Protein AF-A0A7G9YZY0-F1 (afdb_monomer_lite)

Structure (mmCIF, N/CA/C/O backbone):
data_AF-A0A7G9YZY0-F1
#
_entry.id   AF-A0A7G9YZY0-F1
#
loop_
_atom_site.group_PDB
_atom_site.id
_atom_site.type_symbol
_atom_site.label_atom_id
_atom_site.label_alt_id
_atom_site.label_comp_id
_atom_site.label_asym_id
_atom_site.label_entity_id
_atom_site.label_seq_id
_atom_site.pdbx_PDB_ins_code
_atom_site.Cartn_x
_atom_site.Cartn_y
_atom_site.Cartn_z
_atom_site.occupancy
_atom_site.B_iso_or_equiv
_atom_site.auth_seq_id
_atom_site.auth_comp_id
_atom_site.auth_asym_id
_atom_site.auth_atom_id
_atom_site.pdbx_PDB_model_num
ATOM 1 N N . MET A 1 1 ? -14.625 -8.580 9.838 1.00 47.09 1 MET A N 1
ATOM 2 C CA . MET A 1 1 ? -14.999 -7.191 9.478 1.00 47.09 1 MET A CA 1
ATOM 3 C C . MET A 1 1 ? -14.993 -6.237 10.672 1.00 47.09 1 MET A C 1
ATOM 5 O O . MET A 1 1 ? -14.121 -5.385 10.699 1.00 47.09 1 MET A O 1
ATOM 9 N N . LYS A 1 2 ? -15.874 -6.351 11.686 1.00 47.31 2 LYS A N 1
ATOM 10 C CA . LYS A 1 2 ? -15.884 -5.381 12.814 1.00 47.31 2 LYS A CA 1
ATOM 11 C C . LYS A 1 2 ? -14.621 -5.394 13.699 1.00 47.31 2 LYS A C 1
ATOM 13 O O . LYS A 1 2 ? -14.291 -4.362 14.267 1.00 47.31 2 LYS A O 1
ATOM 18 N N . SER A 1 3 ? -13.917 -6.523 13.807 1.00 55.62 3 SER A N 1
ATOM 19 C CA . SER A 1 3 ? -12.746 -6.688 14.686 1.00 55.62 3 SER A CA 1
ATOM 20 C C . SER A 1 3 ? -11.479 -5.983 14.181 1.00 55.62 3 SER A C 1
ATOM 22 O O . SER A 1 3 ? -10.835 -5.284 14.953 1.00 55.62 3 SER A O 1
ATOM 24 N N . GLU A 1 4 ? -11.154 -6.087 12.891 1.00 53.03 4 GLU A N 1
ATOM 25 C CA . GLU A 1 4 ? -9.936 -5.477 12.319 1.00 53.03 4 GLU A CA 1
ATOM 26 C C . GLU A 1 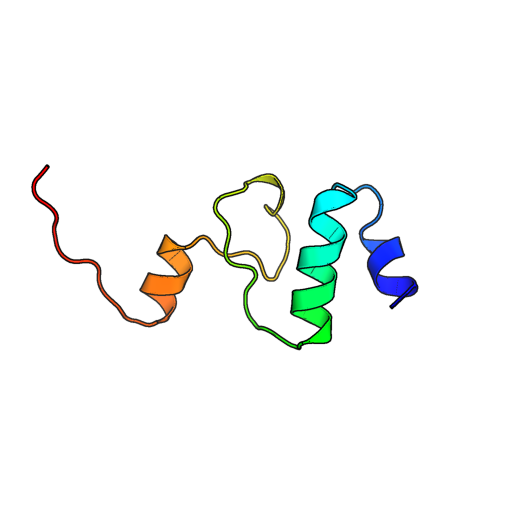4 ? -10.030 -3.951 12.216 1.00 53.03 4 GLU A C 1
ATOM 28 O O . GLU A 1 4 ? -9.064 -3.236 12.474 1.00 53.03 4 GLU A O 1
ATOM 33 N N . ILE A 1 5 ? -11.223 -3.440 11.896 1.00 56.31 5 ILE A N 1
ATOM 34 C CA . ILE A 1 5 ? -11.515 -2.000 11.890 1.00 56.31 5 ILE A CA 1
ATOM 35 C C . ILE A 1 5 ? -11.324 -1.412 13.298 1.00 56.31 5 ILE A C 1
ATOM 37 O O . ILE A 1 5 ? -10.878 -0.276 13.440 1.00 56.31 5 ILE A O 1
ATOM 41 N N . MET A 1 6 ? -11.632 -2.186 14.345 1.00 53.62 6 MET A N 1
ATOM 42 C CA . MET A 1 6 ? -11.444 -1.773 15.736 1.00 53.62 6 MET A CA 1
ATOM 43 C C . MET A 1 6 ? -9.981 -1.826 16.195 1.00 53.62 6 MET A C 1
ATOM 45 O O . MET A 1 6 ? -9.573 -0.933 16.931 1.00 53.62 6 MET A O 1
ATOM 49 N N . GLU A 1 7 ? -9.181 -2.803 15.752 1.00 58.56 7 GLU A N 1
ATOM 50 C CA . GLU A 1 7 ? -7.743 -2.880 16.085 1.00 58.56 7 GLU A CA 1
ATOM 51 C C . GLU A 1 7 ? -6.916 -1.739 15.480 1.00 58.56 7 GLU A C 1
ATOM 53 O O . GLU A 1 7 ? -5.914 -1.310 16.058 1.00 58.56 7 GLU A O 1
ATOM 58 N N . ASN A 1 8 ? -7.355 -1.220 14.333 1.00 54.19 8 ASN A N 1
ATOM 59 C CA . ASN A 1 8 ? -6.702 -0.112 13.639 1.00 54.19 8 ASN A CA 1
ATOM 60 C C . ASN A 1 8 ? -7.272 1.266 14.016 1.00 54.19 8 ASN A C 1
ATOM 62 O O . ASN A 1 8 ? -6.727 2.301 13.613 1.00 54.19 8 ASN A O 1
ATOM 66 N N . LYS A 1 9 ? -8.356 1.302 14.803 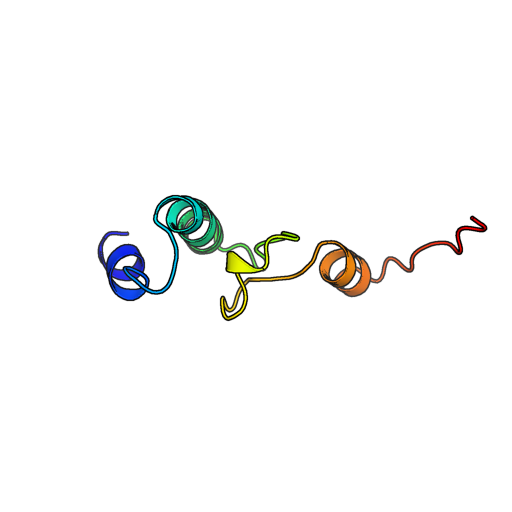1.00 51.28 9 LYS A N 1
ATOM 67 C CA . LYS A 1 9 ? -9.045 2.536 15.187 1.00 51.28 9 LYS A CA 1
ATOM 68 C C . LYS A 1 9 ? -8.129 3.396 16.065 1.00 51.28 9 LYS A C 1
ATOM 70 O O . LYS A 1 9 ? -7.766 3.005 17.169 1.00 51.28 9 LYS A O 1
ATOM 75 N N . GLY A 1 10 ? -7.738 4.565 15.554 1.00 60.31 10 GLY A N 1
ATOM 76 C CA . GLY A 1 10 ? -6.810 5.495 16.216 1.00 60.31 10 GLY A CA 1
ATOM 77 C C . GLY A 1 10 ? -5.348 5.398 15.761 1.00 60.31 10 GLY A C 1
ATOM 78 O O . GLY A 1 10 ? -4.567 6.285 16.089 1.00 60.31 10 GLY A O 1
ATOM 79 N N . LYS A 1 11 ? -4.982 4.377 14.973 1.00 62.81 11 LYS A N 1
ATOM 80 C CA . LYS A 1 11 ? -3.678 4.287 14.281 1.00 62.81 11 LYS A CA 1
ATOM 81 C C . LYS A 1 11 ? -3.763 4.720 12.817 1.00 62.81 11 LYS A C 1
ATOM 83 O O . LYS A 1 11 ? -2.759 5.106 12.237 1.00 62.81 11 LYS A O 1
ATOM 88 N N . ILE A 1 12 ? -4.963 4.655 12.245 1.00 66.38 12 ILE A N 1
ATOM 89 C CA . ILE A 1 12 ? -5.262 4.949 10.844 1.00 66.38 12 ILE A CA 1
ATOM 90 C C . ILE A 1 12 ? -6.431 5.940 10.824 1.00 66.38 12 ILE A C 1
ATOM 92 O O . ILE A 1 12 ? -7.387 5.775 11.592 1.00 66.38 12 ILE A O 1
ATOM 96 N N . LYS A 1 13 ? -6.364 6.986 9.987 1.00 70.81 13 LYS A N 1
ATOM 97 C CA . LYS A 1 13 ? -7.486 7.927 9.814 1.00 70.81 13 LYS A CA 1
ATOM 98 C C . LYS A 1 13 ? -8.690 7.166 9.259 1.00 70.81 13 LYS A C 1
ATOM 100 O O . LYS A 1 13 ? -8.512 6.271 8.442 1.00 70.81 13 LYS A O 1
ATOM 105 N N . GLU A 1 14 ? -9.913 7.538 9.641 1.00 71.88 14 GLU A N 1
ATOM 106 C CA . GLU A 1 14 ? -11.129 6.846 9.166 1.00 71.88 14 GLU A CA 1
ATOM 107 C C . GLU A 1 14 ? -11.188 6.716 7.636 1.00 71.88 14 GLU A C 1
ATOM 109 O O . GLU A 1 14 ? -11.590 5.665 7.146 1.00 71.88 14 GLU A O 1
ATOM 114 N N . LYS A 1 15 ? -10.694 7.722 6.895 1.00 72.31 15 LYS A N 1
ATOM 115 C CA . LYS A 1 15 ? -10.600 7.688 5.424 1.00 72.31 15 LYS A CA 1
ATOM 116 C C . LYS A 1 15 ? -9.713 6.566 4.868 1.00 72.31 15 LYS A C 1
ATOM 118 O O . LYS A 1 15 ? -9.941 6.102 3.762 1.00 72.31 15 LYS A O 1
ATOM 123 N N . ASP A 1 16 ? -8.703 6.146 5.622 1.00 77.44 16 ASP A N 1
ATOM 124 C CA . ASP A 1 16 ? -7.6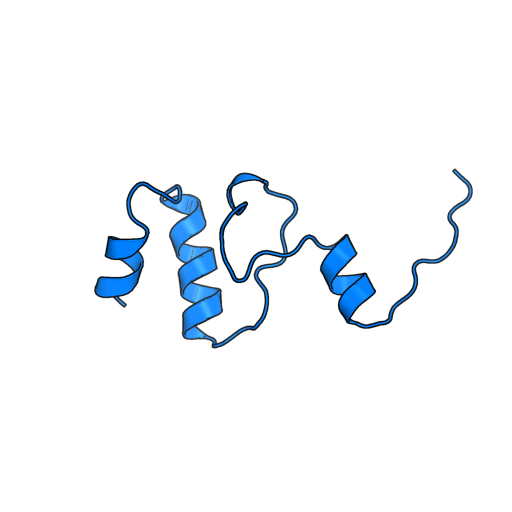69 5.212 5.171 1.00 77.44 16 ASP A CA 1
ATOM 125 C C . ASP A 1 16 ? -7.970 3.772 5.629 1.00 77.44 16 ASP A C 1
ATOM 127 O O . ASP A 1 16 ? -7.439 2.807 5.078 1.00 77.44 16 ASP A O 1
ATOM 131 N N . VAL A 1 17 ? -8.874 3.606 6.605 1.00 83.38 17 VAL A N 1
ATOM 132 C CA . VAL A 1 17 ? -9.313 2.295 7.113 1.00 83.38 17 VAL A CA 1
ATOM 133 C C . VAL A 1 17 ? -10.011 1.474 6.032 1.00 83.38 17 VAL A C 1
ATOM 135 O O . VAL A 1 17 ? -9.813 0.262 5.978 1.00 83.38 17 VAL A O 1
ATOM 138 N N . GLU A 1 18 ? -10.808 2.111 5.173 1.00 87.12 18 GLU A N 1
ATOM 139 C CA . GLU A 1 18 ? -11.540 1.419 4.107 1.00 87.12 18 GLU A CA 1
ATOM 140 C C . GLU A 1 18 ? -10.586 0.776 3.094 1.00 87.12 18 GLU A C 1
ATOM 142 O O . GLU A 1 18 ? -10.744 -0.397 2.764 1.00 87.12 18 GLU A O 1
ATOM 147 N N . ASN A 1 19 ? -9.529 1.489 2.696 1.00 90.56 19 ASN A N 1
ATOM 148 C CA . ASN A 1 19 ? -8.528 0.965 1.766 1.00 90.56 19 ASN A CA 1
ATOM 149 C C . ASN A 1 19 ? -7.773 -0.233 2.359 1.00 90.56 19 ASN A C 1
ATOM 151 O O . ASN A 1 19 ? -7.600 -1.250 1.691 1.00 90.56 19 ASN A O 1
ATOM 155 N N . VAL A 1 20 ? -7.367 -0.152 3.632 1.00 90.44 20 VAL A N 1
ATOM 156 C CA . VAL A 1 20 ? -6.700 -1.272 4.322 1.00 90.44 20 VAL A CA 1
ATOM 157 C C . VAL A 1 20 ? -7.644 -2.467 4.467 1.00 90.44 20 VAL A C 1
ATOM 159 O O . VAL A 1 20 ? -7.238 -3.610 4.257 1.00 90.44 20 VAL A O 1
ATOM 162 N N . ALA A 1 21 ? -8.911 -2.216 4.802 1.00 89.88 21 ALA A N 1
ATOM 163 C CA . ALA A 1 21 ? -9.917 -3.263 4.915 1.00 89.88 21 ALA A CA 1
ATOM 164 C C . ALA A 1 21 ? -10.175 -3.950 3.568 1.00 89.88 21 ALA A C 1
ATOM 166 O O . ALA A 1 21 ? -10.258 -5.174 3.535 1.00 89.88 21 ALA A O 1
ATOM 167 N N . ALA A 1 22 ? -10.249 -3.193 2.471 1.00 91.25 22 ALA A N 1
ATOM 168 C CA . ALA A 1 22 ? -10.419 -3.738 1.129 1.00 91.25 22 ALA A CA 1
ATOM 169 C C . ALA A 1 22 ? -9.234 -4.627 0.730 1.00 91.25 22 ALA A C 1
ATOM 171 O O . ALA A 1 22 ? -9.439 -5.766 0.321 1.00 91.25 22 ALA A O 1
ATOM 172 N N . VAL A 1 23 ? -7.996 -4.159 0.936 1.00 94.06 23 VAL A N 1
ATOM 173 C CA . VAL A 1 23 ? -6.781 -4.937 0.636 1.00 94.06 23 VAL 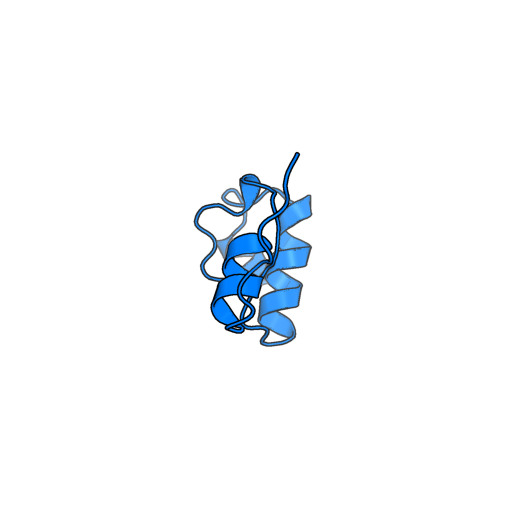A CA 1
ATOM 174 C C . VAL A 1 23 ? -6.772 -6.271 1.384 1.00 94.06 23 VAL A C 1
ATOM 176 O O . VAL A 1 23 ? -6.521 -7.309 0.779 1.00 94.06 23 VAL A O 1
ATOM 179 N N . ARG A 1 24 ? -7.120 -6.275 2.675 1.00 91.62 24 ARG A N 1
ATOM 180 C CA . ARG A 1 24 ? -7.187 -7.513 3.469 1.00 91.62 24 ARG A CA 1
ATOM 181 C C . ARG A 1 24 ? -8.353 -8.411 3.081 1.00 91.62 24 ARG A C 1
ATOM 183 O O . ARG A 1 24 ? -8.185 -9.626 3.023 1.00 91.62 24 ARG A O 1
ATOM 190 N N . HIS A 1 25 ? -9.527 -7.833 2.831 1.00 93.69 25 HIS A N 1
ATOM 191 C CA . HIS A 1 25 ? -10.726 -8.590 2.478 1.00 93.69 25 HIS A CA 1
ATOM 192 C C . HIS A 1 25 ? -10.562 -9.324 1.147 1.00 93.69 25 HIS A C 1
ATOM 194 O O . HIS A 1 25 ? -10.876 -10.508 1.063 1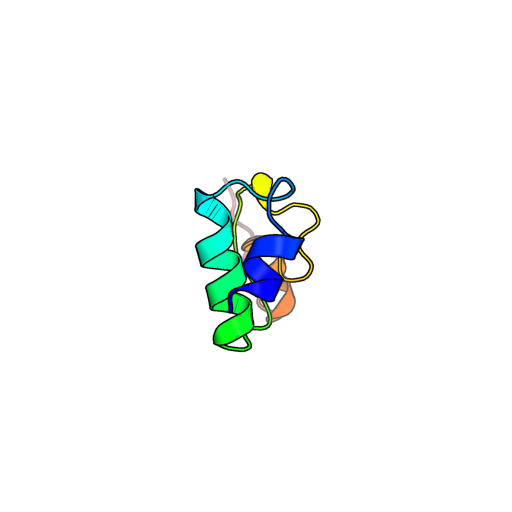.00 93.69 25 HIS A O 1
ATOM 200 N N . GLU A 1 26 ? -10.005 -8.636 0.153 1.00 95.31 26 GLU A N 1
ATOM 201 C CA . GLU A 1 26 ? -9.718 -9.179 -1.177 1.00 95.31 26 GLU A CA 1
ATOM 202 C C . GLU A 1 26 ? -8.404 -9.985 -1.216 1.00 95.31 26 GLU A C 1
ATOM 204 O O . GLU A 1 26 ? -7.995 -10.464 -2.272 1.00 95.31 26 GLU A O 1
ATOM 209 N N . ASN A 1 27 ? -7.738 -10.152 -0.064 1.00 93.69 27 ASN A N 1
ATOM 210 C CA . ASN A 1 27 ? -6.479 -10.881 0.097 1.00 93.69 27 ASN A CA 1
ATOM 211 C C . ASN A 1 27 ? -5.376 -10.411 -0.877 1.00 93.69 27 ASN A C 1
ATOM 213 O O . ASN A 1 27 ? -4.630 -11.213 -1.445 1.00 93.69 27 ASN A O 1
ATOM 217 N N . LEU A 1 28 ? -5.298 -9.095 -1.082 1.00 95.62 28 LEU A N 1
ATOM 218 C CA . LEU A 1 28 ? -4.289 -8.444 -1.907 1.00 95.62 28 LEU A CA 1
ATOM 219 C C . LEU A 1 28 ? -2.980 -8.307 -1.126 1.00 95.62 28 LEU A C 1
ATOM 221 O O . LEU A 1 28 ? -2.969 -8.002 0.065 1.00 95.62 28 LEU A O 1
ATOM 225 N N . GLU A 1 29 ? -1.856 -8.493 -1.816 1.00 94.88 29 GLU A N 1
ATOM 226 C CA . GLU A 1 29 ? -0.529 -8.418 -1.191 1.00 94.88 29 GLU A CA 1
ATOM 227 C C . GLU A 1 29 ? -0.126 -6.977 -0.841 1.00 94.88 29 GLU A C 1
ATOM 229 O O . GLU A 1 29 ? 0.593 -6.757 0.134 1.00 94.88 29 GLU A O 1
ATOM 234 N N . PHE A 1 30 ? -0.597 -5.994 -1.620 1.00 95.62 30 PHE A N 1
ATOM 235 C CA . PHE A 1 30 ? -0.107 -4.621 -1.548 1.00 95.62 30 PHE A CA 1
ATOM 236 C C . PHE A 1 30 ? -1.218 -3.567 -1.555 1.00 95.62 30 PHE A C 1
ATOM 238 O O . PHE A 1 30 ? -2.107 -3.576 -2.406 1.00 95.62 30 PHE A O 1
ATOM 245 N N . LEU A 1 31 ? -1.080 -2.589 -0.661 1.00 95.12 31 LEU A N 1
ATOM 246 C CA . LEU A 1 31 ? -1.705 -1.275 -0.721 1.00 95.12 31 LEU A CA 1
ATOM 247 C C . LEU A 1 31 ? -0.701 -0.302 -1.350 1.00 95.12 31 LEU A C 1
ATOM 249 O O . LEU A 1 31 ? 0.258 0.125 -0.706 1.00 95.12 31 LEU A O 1
ATOM 253 N N . VAL A 1 32 ? -0.906 0.023 -2.626 1.00 95.69 32 VAL A N 1
ATOM 254 C CA . VAL A 1 32 ? 0.018 0.861 -3.402 1.00 95.69 32 VAL A CA 1
ATOM 255 C C . VAL A 1 32 ? -0.388 2.332 -3.294 1.00 95.69 32 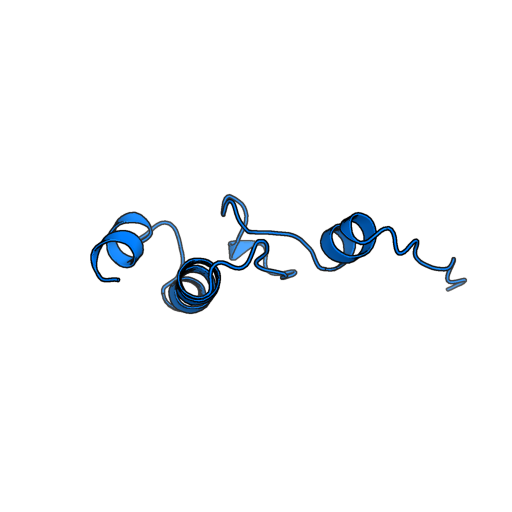VAL A C 1
ATOM 257 O O . VAL A 1 32 ? -1.416 2.729 -3.838 1.00 95.69 32 VAL A O 1
ATOM 260 N N . ALA A 1 33 ? 0.414 3.158 -2.620 1.00 94.38 33 ALA A N 1
ATOM 261 C CA . ALA A 1 33 ? 0.124 4.586 -2.443 1.00 94.38 33 ALA A CA 1
ATOM 262 C C . ALA A 1 33 ? 1.400 5.430 -2.258 1.00 94.38 33 ALA A C 1
ATOM 264 O O . ALA A 1 33 ? 2.446 4.917 -1.879 1.00 94.38 33 ALA A O 1
ATOM 265 N N . TYR A 1 34 ? 1.327 6.740 -2.517 1.00 93.38 34 TYR A N 1
ATOM 266 C CA . TYR A 1 34 ? 2.370 7.700 -2.100 1.00 93.38 34 TYR A CA 1
ATOM 267 C C . TYR A 1 34 ? 2.053 8.379 -0.760 1.00 93.38 34 TYR A C 1
ATOM 269 O O . TYR A 1 34 ? 2.865 9.156 -0.255 1.00 93.38 34 TYR A O 1
ATOM 277 N N . ASP A 1 35 ? 0.860 8.136 -0.215 1.00 91.06 35 ASP A N 1
ATOM 278 C CA . ASP A 1 35 ? 0.418 8.748 1.029 1.00 91.06 35 ASP A CA 1
ATOM 279 C C . ASP A 1 35 ? 1.177 8.129 2.210 1.00 91.06 35 ASP A C 1
ATOM 281 O O . ASP A 1 35 ? 1.080 6.931 2.485 1.00 91.06 35 ASP A O 1
ATOM 285 N N . LYS A 1 36 ? 1.950 8.967 2.903 1.00 87.62 36 LYS A N 1
ATOM 286 C CA . LYS A 1 36 ? 2.736 8.563 4.072 1.00 87.62 36 LYS A CA 1
ATOM 287 C C . LYS A 1 36 ? 1.862 8.216 5.273 1.00 87.62 36 LYS A C 1
ATOM 289 O O . LYS A 1 36 ? 2.360 7.590 6.200 1.00 87.62 36 LYS A O 1
ATOM 294 N N . ASP A 1 37 ? 0.573 8.563 5.251 1.00 86.44 37 ASP A N 1
ATOM 295 C CA . ASP A 1 37 ? -0.391 8.131 6.268 1.00 86.44 37 ASP A CA 1
ATOM 296 C C . ASP A 1 37 ? -0.471 6.585 6.376 1.00 86.44 37 ASP A C 1
ATOM 298 O O . ASP A 1 37 ? -0.908 6.070 7.404 1.00 86.44 37 ASP A O 1
ATOM 302 N N . TYR A 1 38 ? -0.021 5.836 5.356 1.00 87.56 38 TYR A N 1
ATOM 303 C CA . TYR A 1 38 ? 0.067 4.367 5.374 1.00 87.56 38 TYR A CA 1
ATOM 304 C C . TYR A 1 38 ? 1.409 3.816 5.894 1.00 87.56 38 TYR A C 1
ATOM 306 O O . TYR A 1 38 ? 1.590 2.596 5.948 1.00 87.56 38 TYR A O 1
ATOM 314 N N . GLU A 1 39 ? 2.364 4.664 6.292 1.00 85.94 39 GLU A N 1
ATOM 315 C CA . GLU A 1 39 ? 3.615 4.196 6.898 1.00 85.94 39 GLU A CA 1
ATOM 316 C C . GLU A 1 39 ? 3.328 3.377 8.172 1.00 85.94 39 GLU A C 1
ATOM 318 O O . GLU A 1 39 ? 2.605 3.800 9.072 1.00 85.94 39 GLU A O 1
ATOM 323 N N . GLY A 1 40 ? 3.891 2.167 8.243 1.00 84.81 40 GLY A N 1
ATOM 324 C CA . GLY A 1 40 ? 3.642 1.214 9.333 1.00 84.81 40 GLY A CA 1
ATOM 325 C C . GLY A 1 40 ? 2.506 0.217 9.074 1.00 84.81 40 GLY A C 1
ATOM 326 O O . GLY A 1 40 ? 2.347 -0.728 9.849 1.00 84.81 40 GLY A O 1
ATOM 327 N N . ILE A 1 41 ? 1.756 0.360 7.977 1.00 88.44 41 ILE A N 1
ATOM 328 C CA . ILE A 1 41 ? 0.838 -0.678 7.497 1.00 88.44 41 ILE A CA 1
ATOM 329 C C . ILE A 1 41 ? 1.638 -1.766 6.788 1.00 88.44 41 ILE A C 1
ATOM 331 O O . ILE A 1 41 ? 2.490 -1.486 5.950 1.00 88.44 41 ILE A O 1
ATOM 335 N N . ARG A 1 42 ? 1.371 -3.029 7.131 1.00 91.38 42 ARG A N 1
ATOM 336 C CA . ARG A 1 42 ? 2.138 -4.180 6.632 1.00 91.38 42 ARG A CA 1
ATOM 337 C C . ARG A 1 42 ? 2.072 -4.300 5.111 1.00 91.38 42 ARG A C 1
ATOM 339 O O . ARG A 1 42 ? 3.056 -4.673 4.484 1.00 91.38 42 ARG A O 1
ATOM 346 N N . GLU A 1 43 ? 0.906 -4.026 4.552 1.00 94.25 43 GLU A N 1
ATOM 347 C CA . GLU A 1 43 ? 0.605 -4.154 3.132 1.00 94.25 43 GLU A CA 1
ATOM 348 C C . GLU A 1 43 ? 1.088 -2.936 2.322 1.00 94.25 43 GLU A C 1
ATOM 350 O O . GLU A 1 43 ? 1.031 -2.952 1.097 1.00 94.25 43 GLU A O 1
ATOM 355 N N . TYR A 1 44 ? 1.559 -1.866 2.971 1.00 95.31 44 TYR A N 1
ATOM 356 C CA . TYR A 1 44 ? 1.923 -0.627 2.287 1.00 95.31 44 TYR A CA 1
ATOM 357 C C . TYR A 1 44 ? 3.184 -0.767 1.428 1.00 95.31 44 TYR A C 1
ATOM 359 O O . TYR A 1 44 ? 4.228 -1.249 1.873 1.00 95.31 44 TYR A O 1
ATOM 367 N N . ILE A 1 45 ? 3.099 -0.259 0.199 1.00 96.50 45 ILE A N 1
ATOM 368 C CA . ILE A 1 45 ? 4.234 -0.087 -0.703 1.00 96.50 45 ILE A CA 1
ATOM 369 C C . ILE A 1 45 ? 4.058 1.189 -1.533 1.00 96.50 45 ILE A C 1
ATOM 371 O O . ILE A 1 45 ? 2.945 1.585 -1.884 1.00 96.50 45 ILE A O 1
ATOM 375 N N . THR A 1 46 ? 5.166 1.831 -1.897 1.00 95.81 46 THR A N 1
ATOM 376 C CA . THR A 1 46 ? 5.112 2.951 -2.847 1.00 95.81 46 THR A CA 1
ATOM 377 C C . THR A 1 46 ? 4.907 2.439 -4.274 1.00 95.81 46 THR A C 1
ATOM 379 O O . THR A 1 46 ? 5.365 1.339 -4.588 1.00 95.81 46 THR A O 1
ATOM 382 N N . PRO A 1 47 ? 4.307 3.225 -5.190 1.00 94.56 47 PRO A N 1
ATOM 383 C CA . PRO A 1 47 ? 4.231 2.856 -6.601 1.00 94.56 47 PRO A CA 1
ATOM 384 C C . PRO A 1 47 ? 5.593 2.488 -7.194 1.00 94.56 47 PRO A C 1
ATOM 386 O O . PRO A 1 47 ? 5.703 1.478 -7.881 1.00 94.56 47 PRO A O 1
ATOM 389 N N . LYS A 1 48 ? 6.651 3.239 -6.859 1.00 91.56 48 LYS A N 1
ATOM 390 C CA . LYS A 1 48 ? 8.022 2.906 -7.268 1.00 91.56 48 LYS A CA 1
ATOM 391 C C . LYS A 1 48 ? 8.446 1.521 -6.766 1.00 91.56 48 LYS A C 1
ATOM 393 O O . LYS A 1 48 ? 8.855 0.690 -7.569 1.00 91.56 48 LYS A O 1
ATOM 398 N N . GLY A 1 49 ? 8.289 1.256 -5.468 1.00 93.12 49 GLY A N 1
ATOM 399 C CA . GLY A 1 49 ? 8.644 -0.039 -4.883 1.00 93.12 49 GLY A CA 1
ATOM 400 C C . GLY A 1 49 ? 7.820 -1.198 -5.449 1.00 93.12 49 GLY A C 1
ATOM 401 O O . GLY A 1 49 ? 8.342 -2.295 -5.622 1.00 93.12 49 GLY A O 1
ATOM 402 N N . PHE A 1 50 ? 6.550 -0.959 -5.787 1.00 94.62 50 PHE A N 1
ATOM 403 C CA . PHE A 1 50 ? 5.693 -1.950 -6.432 1.00 94.62 50 PHE A CA 1
ATOM 404 C C . PHE A 1 50 ? 6.220 -2.335 -7.816 1.00 94.62 50 PHE A C 1
ATOM 406 O O . PHE A 1 50 ? 6.365 -3.519 -8.102 1.00 94.62 50 PHE A O 1
ATOM 413 N N . ILE A 1 51 ? 6.567 -1.350 -8.648 1.00 91.62 51 ILE A N 1
ATOM 414 C CA . ILE A 1 51 ? 7.130 -1.571 -9.988 1.00 91.62 51 ILE A CA 1
ATOM 415 C C . ILE A 1 51 ? 8.483 -2.298 -9.911 1.00 91.62 51 ILE A C 1
ATOM 417 O O . ILE A 1 51 ? 8.690 -3.278 -10.628 1.00 91.62 51 ILE A O 1
ATOM 421 N N . GLU A 1 52 ? 9.360 -1.902 -8.982 1.00 90.88 52 GLU A N 1
ATOM 422 C CA . GLU A 1 52 ? 10.633 -2.593 -8.721 1.00 90.88 52 GLU A CA 1
ATOM 423 C C . GLU A 1 52 ? 10.413 -4.058 -8.300 1.00 90.88 52 GLU A C 1
ATOM 425 O O . GLU A 1 52 ? 11.102 -4.956 -8.786 1.00 90.88 52 GLU A O 1
ATOM 430 N N . ARG A 1 53 ? 9.402 -4.329 -7.459 1.00 90.62 53 ARG A N 1
ATOM 431 C CA . ARG A 1 53 ? 8.987 -5.688 -7.063 1.00 90.62 53 ARG A CA 1
ATOM 432 C C . ARG A 1 53 ? 8.511 -6.544 -8.233 1.00 90.62 53 ARG A C 1
ATOM 434 O O . ARG A 1 53 ? 8.700 -7.755 -8.189 1.00 90.62 53 ARG A O 1
ATOM 441 N N . GLN A 1 54 ? 7.919 -5.937 -9.261 1.00 87.88 54 GLN A N 1
ATOM 442 C CA . GLN A 1 54 ? 7.521 -6.640 -10.485 1.00 87.88 54 GLN A CA 1
ATOM 443 C C . GLN A 1 54 ? 8.708 -6.921 -11.425 1.00 87.88 54 GLN A C 1
ATOM 445 O O . GLN A 1 54 ? 8.518 -7.500 -12.492 1.00 87.88 54 GLN A O 1
ATOM 450 N N . GLY A 1 55 ? 9.932 -6.512 -11.066 1.00 87.00 55 GLY A N 1
ATOM 451 C CA . GLY A 1 55 ? 11.112 -6.656 -11.922 1.00 87.00 55 GLY A CA 1
ATOM 452 C C . GLY A 1 55 ? 11.095 -5.726 -13.136 1.00 87.00 55 GLY A C 1
ATOM 453 O O . GLY A 1 55 ? 11.881 -5.902 -14.066 1.00 87.00 55 GLY A O 1
ATOM 454 N N . ILE A 1 56 ? 10.206 -4.731 -13.138 1.00 82.69 56 ILE A N 1
ATOM 455 C CA . ILE A 1 56 ? 10.123 -3.725 -14.189 1.00 82.69 56 ILE A CA 1
ATOM 456 C C . ILE A 1 56 ? 11.135 -2.638 -13.824 1.00 82.69 56 ILE A C 1
ATOM 458 O O . ILE A 1 56 ? 10.887 -1.798 -12.961 1.00 82.69 56 ILE A O 1
ATOM 462 N N . MET A 1 57 ? 12.313 -2.676 -14.443 1.00 68.69 57 MET A N 1
ATOM 463 C CA . MET A 1 57 ? 13.297 -1.608 -14.277 1.00 68.69 57 MET A CA 1
ATOM 464 C C . MET A 1 57 ? 12.830 -0.370 -15.044 1.00 68.69 57 MET A C 1
ATOM 466 O O . MET A 1 57 ? 12.526 -0.448 -16.235 1.00 68.69 57 MET A O 1
ATOM 470 N N . GLY A 1 58 ? 12.744 0.765 -14.346 1.00 67.44 58 GLY A N 1
ATOM 471 C CA . GLY A 1 58 ? 12.436 2.050 -14.965 1.00 67.44 58 GLY A CA 1
ATOM 472 C C . GLY A 1 58 ? 13.469 2.401 -16.035 1.00 67.44 58 GLY A C 1
ATOM 473 O O . GLY A 1 58 ? 14.655 2.116 -15.887 1.00 67.44 58 GLY A O 1
ATOM 474 N N . TYR A 1 59 ? 13.010 3.008 -17.120 1.00 69.00 59 TYR A N 1
ATOM 475 C CA . TYR A 1 59 ? 13.876 3.587 -18.143 1.00 69.00 59 TYR A CA 1
ATOM 476 C C . TYR A 1 59 ? 14.531 4.862 -17.594 1.00 69.00 59 TYR A C 1
ATOM 478 O O . TYR A 1 59 ? 13.879 5.628 -16.877 1.00 69.00 59 TYR A O 1
ATOM 486 N N . GLU A 1 60 ? 15.806 5.093 -17.924 1.00 65.50 60 GLU A N 1
ATOM 487 C CA . GLU A 1 60 ? 16.449 6.381 -17.650 1.00 65.50 60 GLU A CA 1
ATOM 488 C C . GLU A 1 60 ? 15.650 7.483 -18.349 1.00 65.50 60 GLU A C 1
ATOM 490 O O . GLU A 1 60 ? 15.431 7.439 -19.560 1.00 65.50 60 GLU A O 1
ATOM 495 N N . MET A 1 61 ? 15.169 8.449 -17.570 1.00 67.00 61 MET A N 1
ATOM 496 C CA . MET A 1 61 ? 14.568 9.660 -18.112 1.00 67.00 61 MET A CA 1
ATOM 497 C C . MET A 1 61 ? 15.603 10.774 -18.011 1.00 67.00 61 MET A C 1
ATOM 499 O O . MET A 1 61 ? 15.973 11.171 -16.905 1.00 67.00 61 MET A O 1
ATOM 503 N N . GLU A 1 62 ? 16.071 11.266 -19.157 1.00 54.62 62 GLU A N 1
ATOM 504 C CA . GLU A 1 62 ? 16.748 12.560 -19.225 1.00 54.62 62 GLU A CA 1
ATOM 505 C C . GLU A 1 62 ? 15.688 13.648 -19.006 1.00 54.62 62 GLU A C 1
ATOM 507 O O . GLU A 1 62 ? 14.704 13.723 -19.745 1.00 54.62 62 GLU A O 1
ATOM 512 N N . TYR A 1 63 ? 15.854 14.425 -17.935 1.00 49.41 63 TYR A N 1
ATOM 513 C CA . TYR A 1 63 ? 15.020 15.582 -17.601 1.00 49.41 63 TYR A CA 1
ATOM 514 C C . TYR A 1 63 ? 15.615 16.867 -18.170 1.00 49.41 63 TYR A C 1
ATOM 516 O O . TYR A 1 63 ? 16.853 17.029 -18.068 1.00 49.41 63 TYR A O 1
#

Secondary structure (DSSP, 8-state):
-HHHHHHTBTTB-HHHHHHHHHHHHTT-S-EE-S-GGGTT-TTEE-HHHHHHHTT-PPPP---

pLDDT: mean 80.25, std 15.87, range [47.09, 96.5]

Foldseek 3Di:
DVVVLVVCVPLADPVCSVLLCVCVVVVPQADEDPDCSCPPPNRYDYPVRVCVVVVNDDDDDDD

Radius of gyration: 14.27 Å; chains: 1; bounding box: 33×26×35 Å

Organism: NCBI:txid2759912

Sequence (63 aa):
MKSEIMENKGKIKEKDVENVAAVRHENLEFLVAYDKDYEGIREYITPKGFIERQGIMGYEMEY